Protein AF-A0A4U9TQA0-F1 (afdb_monomer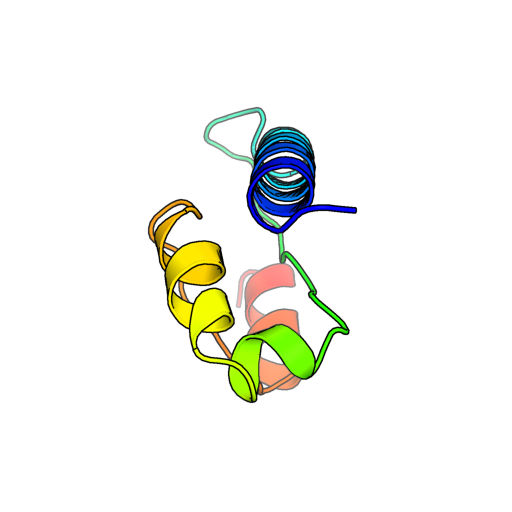_lite)

pLDDT: mean 83.12, std 6.85, range [54.44, 94.06]

Radius of gyration: 12.89 Å; chains: 1; bounding box: 29×21×31 Å

Organism: Serratia fonticola (NCBI:txid47917)

Sequence (66 aa):
MQLPDAVITLKQGVGRLIRDTDDRGVLVICDNRLVMRPYGEVFLNSLPPTPRTRDLAQAIAFLKGE

InterPro domains:
  IPR006555 ATP-dependent helicase, C-terminal [PF13307] (2-49)
  IPR027417 P-loop containing nucleoside triphosphate hydrolase [G3DSA:3.40.50.300] (1-63)

Structure (mmCIF, N/CA/C/O backbone):
data_AF-A0A4U9TQA0-F1
#
_entry.id   AF-A0A4U9TQA0-F1
#
loop_
_atom_site.group_PDB
_atom_site.id
_atom_site.type_symbol
_atom_site.label_atom_id
_atom_site.label_alt_id
_atom_site.label_comp_id
_atom_site.label_asym_id
_atom_site.label_entity_id
_atom_site.label_seq_id
_atom_site.pdbx_PDB_ins_code
_atom_site.Cartn_x
_atom_site.Cartn_y
_atom_site.Cartn_z
_atom_site.occupancy
_atom_site.B_iso_or_equiv
_atom_site.auth_seq_id
_atom_site.auth_comp_id
_atom_site.auth_asym_id
_atom_site.auth_atom_id
_atom_site.pdbx_PDB_model_num
ATOM 1 N N . MET A 1 1 ? 11.933 12.496 -14.683 1.00 54.44 1 MET A N 1
ATOM 2 C CA . MET A 1 1 ? 11.908 12.128 -13.254 1.00 54.44 1 MET A CA 1
ATOM 3 C C . MET A 1 1 ? 12.848 10.954 -13.092 1.00 54.44 1 MET A C 1
ATOM 5 O O . MET A 1 1 ? 12.635 9.945 -13.760 1.00 54.44 1 MET A O 1
ATOM 9 N N . GLN A 1 2 ? 13.943 11.122 -12.356 1.00 67.69 2 GLN A N 1
ATOM 10 C CA . GLN A 1 2 ? 14.863 10.013 -1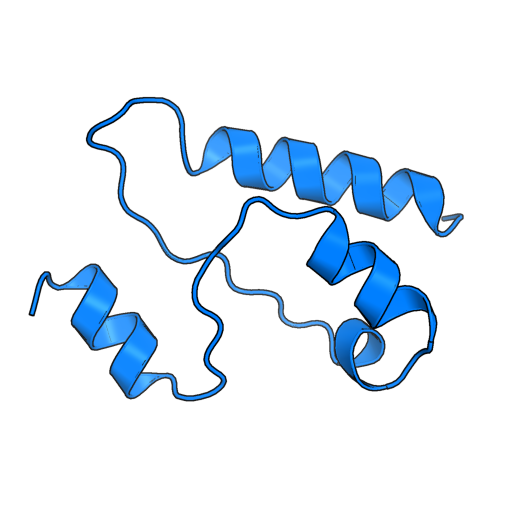2.128 1.00 67.69 2 GLN A CA 1
ATOM 11 C C . GLN A 1 2 ? 14.243 9.062 -11.098 1.00 67.69 2 GLN A C 1
ATOM 13 O O . GLN A 1 2 ? 13.396 9.457 -10.298 1.00 67.69 2 GLN A O 1
ATOM 18 N N . LEU A 1 3 ? 14.641 7.792 -11.145 1.00 69.19 3 LEU A N 1
ATOM 19 C CA . LEU A 1 3 ? 14.123 6.751 -10.260 1.00 69.19 3 LEU A CA 1
ATOM 20 C C . LEU A 1 3 ? 14.153 7.115 -8.753 1.00 69.19 3 LEU A C 1
ATOM 22 O O . LEU A 1 3 ? 13.171 6.813 -8.074 1.00 69.19 3 LEU A O 1
ATOM 26 N N . PRO A 1 4 ? 15.198 7.787 -8.221 1.00 72.94 4 PRO A N 1
ATOM 27 C CA . PRO A 1 4 ? 15.265 8.145 -6.802 1.00 72.94 4 PRO A CA 1
ATOM 28 C C . PRO A 1 4 ? 14.192 9.148 -6.358 1.00 72.94 4 PRO A C 1
ATOM 30 O O . PRO A 1 4 ? 13.631 8.999 -5.273 1.00 72.94 4 PRO A O 1
ATOM 33 N N . ASP A 1 5 ? 13.854 10.130 -7.198 1.00 80.12 5 ASP A N 1
ATOM 34 C CA . ASP A 1 5 ? 12.894 11.187 -6.844 1.00 80.12 5 ASP A CA 1
ATOM 35 C C . ASP A 1 5 ? 11.501 10.606 -6.596 1.00 80.12 5 ASP A C 1
ATOM 37 O O . ASP A 1 5 ? 10.827 10.935 -5.620 1.00 80.12 5 ASP A O 1
ATOM 41 N N . ALA A 1 6 ? 11.085 9.679 -7.459 1.00 80.19 6 ALA A N 1
ATOM 42 C CA . ALA A 1 6 ? 9.775 9.057 -7.365 1.00 80.19 6 ALA A CA 1
ATOM 43 C C . ALA A 1 6 ? 9.671 8.115 -6.143 1.00 80.19 6 ALA A C 1
ATOM 45 O O . ALA A 1 6 ? 8.596 8.008 -5.549 1.00 80.19 6 ALA A O 1
ATOM 46 N N . VAL A 1 7 ? 10.781 7.496 -5.709 1.00 80.19 7 VAL A N 1
ATOM 47 C CA . VAL A 1 7 ? 10.841 6.733 -4.447 1.00 80.19 7 VAL A CA 1
ATOM 48 C C . VAL A 1 7 ? 10.624 7.657 -3.249 1.00 80.19 7 VAL A C 1
ATOM 50 O O . VAL A 1 7 ? 9.854 7.330 -2.345 1.00 80.19 7 VAL A O 1
ATOM 53 N N . ILE A 1 8 ? 11.272 8.825 -3.241 1.00 82.69 8 ILE A N 1
ATOM 54 C CA . ILE A 1 8 ? 11.125 9.814 -2.164 1.00 82.69 8 ILE A CA 1
ATOM 55 C C . ILE A 1 8 ? 9.678 10.305 -2.093 1.00 82.69 8 ILE A C 1
ATOM 57 O O . ILE A 1 8 ? 9.083 10.295 -1.015 1.00 82.69 8 ILE A O 1
ATOM 61 N N . THR A 1 9 ? 9.082 10.677 -3.229 1.00 83.81 9 THR A N 1
ATOM 62 C CA . THR A 1 9 ? 7.677 11.101 -3.279 1.00 83.81 9 THR A CA 1
ATOM 63 C C . THR A 1 9 ? 6.736 10.009 -2.771 1.00 83.81 9 THR A C 1
ATOM 65 O O . THR A 1 9 ? 5.824 10.311 -2.002 1.00 83.81 9 THR A O 1
ATOM 68 N N . LEU A 1 10 ? 6.970 8.743 -3.135 1.00 83.06 10 LEU A N 1
ATOM 69 C CA . LEU A 1 10 ? 6.144 7.635 -2.661 1.00 83.06 10 LEU A CA 1
ATOM 70 C C . LEU A 1 10 ? 6.249 7.457 -1.143 1.00 83.06 10 LEU A C 1
ATOM 72 O O . LEU A 1 10 ? 5.220 7.378 -0.476 1.00 83.06 10 LEU A O 1
ATOM 76 N N . LYS A 1 11 ? 7.467 7.459 -0.585 1.00 83.00 11 LYS A N 1
ATOM 77 C CA . LYS A 1 11 ? 7.685 7.383 0.870 1.00 83.00 11 LYS A CA 1
ATOM 78 C C . LYS A 1 11 ? 6.948 8.492 1.618 1.00 83.00 11 LYS A C 1
ATOM 80 O O . LYS A 1 11 ? 6.301 8.226 2.627 1.00 83.00 11 LYS A O 1
ATOM 85 N N . GLN A 1 12 ? 7.004 9.717 1.101 1.00 84.69 12 GLN A N 1
ATOM 86 C CA . GLN A 1 12 ? 6.283 10.854 1.677 1.00 84.69 12 GLN A CA 1
ATOM 87 C C . GLN A 1 12 ? 4.760 10.691 1.565 1.00 84.69 12 GLN A C 1
ATOM 89 O O . GLN A 1 12 ? 4.034 11.062 2.482 1.00 84.69 12 GLN A O 1
ATOM 94 N N . GLY A 1 13 ? 4.266 10.099 0.474 1.00 84.06 13 GLY A N 1
ATOM 95 C CA . GLY A 1 13 ? 2.860 9.722 0.329 1.00 84.06 13 GLY A CA 1
ATOM 96 C C . GLY A 1 1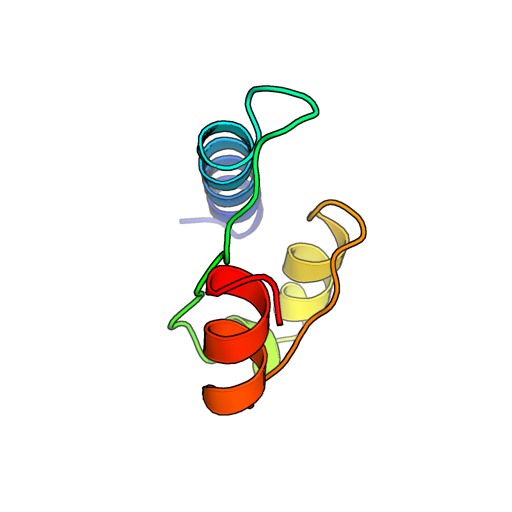3 ? 2.418 8.691 1.370 1.00 84.06 13 GLY A C 1
ATOM 97 O O . GLY A 1 13 ? 1.377 8.870 1.996 1.00 84.06 13 GLY A O 1
ATOM 98 N N . VAL A 1 14 ? 3.233 7.661 1.618 1.00 83.75 14 VAL A N 1
ATOM 99 C CA . VAL A 1 14 ? 2.952 6.643 2.648 1.00 83.75 14 VAL A CA 1
ATOM 100 C C . VAL A 1 14 ? 2.927 7.246 4.049 1.00 83.75 14 VAL A C 1
ATOM 102 O O . VAL A 1 14 ? 2.022 6.939 4.818 1.00 83.75 14 VAL A O 1
ATOM 105 N N . GLY A 1 15 ? 3.840 8.167 4.365 1.00 80.75 15 GLY A N 1
ATOM 106 C CA . GLY A 1 15 ? 3.828 8.886 5.647 1.00 80.75 15 GLY A CA 1
ATOM 107 C C . GLY A 1 15 ? 2.575 9.743 5.876 1.00 80.75 15 GLY A C 1
ATOM 108 O O . GLY A 1 15 ? 2.288 10.127 7.002 1.00 80.75 15 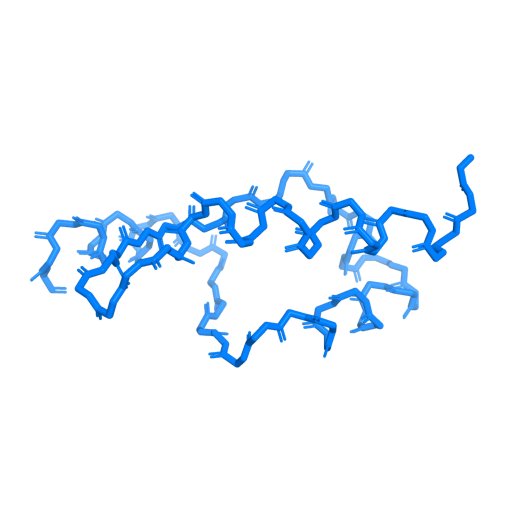GLY A O 1
ATOM 109 N N . ARG A 1 16 ? 1.786 10.033 4.831 1.00 81.62 16 ARG A N 1
ATOM 110 C CA . ARG A 1 16 ? 0.469 10.676 4.988 1.00 81.62 16 ARG A CA 1
ATOM 111 C C . ARG A 1 16 ? -0.651 9.691 5.312 1.00 81.62 16 ARG A C 1
ATOM 113 O O . ARG A 1 16 ? -1.704 10.158 5.752 1.00 81.62 16 ARG A O 1
ATOM 120 N N . LEU A 1 17 ? -0.449 8.401 5.044 1.00 78.69 17 LEU A N 1
ATOM 121 C CA . LEU A 1 17 ? -1.412 7.325 5.282 1.00 78.69 17 LEU A CA 1
ATOM 122 C C . LEU A 1 17 ? -1.309 6.766 6.706 1.00 78.69 17 LEU A C 1
ATOM 124 O O . LEU A 1 17 ? -2.334 6.438 7.283 1.00 78.69 17 LEU A O 1
ATOM 128 N N . ILE A 1 18 ? -0.092 6.665 7.248 1.00 76.69 18 ILE A N 1
ATOM 129 C CA . ILE A 1 18 ? 0.176 6.181 8.608 1.00 76.69 18 ILE A CA 1
ATOM 130 C C . ILE A 1 18 ? 0.777 7.348 9.392 1.00 76.69 18 ILE A C 1
ATOM 132 O O . ILE A 1 18 ? 1.970 7.626 9.252 1.00 76.69 18 ILE A O 1
ATOM 136 N N . ARG A 1 19 ? -0.052 8.072 10.147 1.00 81.31 19 ARG A N 1
ATOM 137 C CA . ARG A 1 19 ? 0.364 9.215 10.974 1.00 81.31 19 ARG A CA 1
ATOM 138 C C . ARG A 1 19 ? 0.394 8.862 12.455 1.00 81.31 19 ARG A C 1
ATOM 140 O O . ARG A 1 19 ? 1.290 9.339 13.140 1.00 81.31 19 ARG A O 1
ATOM 147 N N . ASP A 1 20 ? -0.512 7.994 12.896 1.00 79.88 20 ASP A N 1
ATOM 148 C CA . ASP A 1 20 ? -0.613 7.500 14.270 1.00 79.88 20 ASP A CA 1
ATOM 149 C C . ASP A 1 20 ? -0.666 5.962 14.331 1.00 79.88 20 ASP A C 1
ATOM 151 O O . ASP A 1 20 ? -0.894 5.282 13.330 1.00 79.88 20 ASP A O 1
ATOM 155 N N . THR A 1 21 ? -0.429 5.384 15.513 1.00 78.62 21 THR A N 1
ATOM 156 C CA . THR A 1 21 ? -0.360 3.920 15.712 1.00 78.62 21 THR A CA 1
ATOM 157 C C . THR A 1 21 ? -1.673 3.188 15.452 1.00 78.62 21 THR A C 1
ATOM 159 O O . THR A 1 21 ? -1.651 1.987 15.187 1.00 78.62 21 THR A O 1
ATOM 162 N N . ASP A 1 22 ? -2.795 3.903 15.511 1.00 81.25 22 ASP A N 1
ATOM 163 C CA . ASP A 1 22 ? -4.128 3.355 15.261 1.00 81.25 22 ASP A CA 1
ATOM 164 C C . ASP A 1 22 ? -4.590 3.555 13.806 1.00 81.25 22 ASP A C 1
ATOM 166 O O . ASP A 1 22 ? -5.653 3.054 13.422 1.00 81.25 22 ASP A O 1
ATOM 170 N N . ASP A 1 23 ? -3.793 4.239 12.974 1.00 83.75 23 ASP A N 1
ATOM 171 C CA . ASP A 1 23 ? -4.135 4.466 11.574 1.00 83.75 23 ASP A CA 1
ATOM 172 C C . ASP A 1 23 ? -4.095 3.160 10.778 1.00 83.75 23 ASP A C 1
ATOM 174 O O . ASP A 1 23 ? -3.127 2.394 10.788 1.00 83.75 23 ASP A O 1
ATOM 178 N N . ARG A 1 24 ? -5.162 2.934 10.011 1.00 84.19 24 ARG A N 1
ATOM 179 C CA . ARG A 1 24 ? -5.269 1.831 9.057 1.00 84.19 24 ARG A CA 1
ATOM 180 C C . ARG A 1 24 ? -5.632 2.379 7.693 1.00 84.19 24 ARG A C 1
ATOM 182 O O . ARG A 1 24 ? -6.469 3.267 7.561 1.00 84.19 24 ARG A O 1
ATOM 189 N N . GLY A 1 25 ? -5.036 1.807 6.658 1.00 86.81 25 GLY A N 1
ATOM 190 C CA . GLY A 1 25 ? -5.332 2.212 5.296 1.00 86.81 25 GLY A CA 1
ATOM 191 C C . GLY A 1 25 ? -4.694 1.301 4.265 1.00 86.81 25 GLY A C 1
ATOM 192 O O . GLY A 1 25 ? -3.845 0.469 4.576 1.00 86.81 25 GLY A O 1
ATOM 193 N N . VAL A 1 26 ? -5.114 1.478 3.018 1.00 89.81 26 VAL A N 1
ATOM 194 C CA . VAL A 1 26 ? -4.577 0.750 1.869 1.00 89.81 26 VAL A CA 1
ATOM 195 C C . VAL A 1 26 ? -3.903 1.744 0.937 1.00 89.81 26 VAL A C 1
ATOM 197 O O . VAL A 1 26 ? -4.516 2.714 0.492 1.00 89.81 26 VAL A O 1
ATOM 200 N N . LEU A 1 27 ? -2.638 1.483 0.614 1.00 87.44 27 LEU A N 1
ATOM 201 C CA . LEU A 1 27 ? -1.925 2.188 -0.444 1.00 87.44 27 LEU A CA 1
ATOM 202 C C . LEU A 1 27 ? -2.189 1.484 -1.777 1.00 87.44 27 LEU A C 1
ATOM 204 O O . LEU A 1 27 ? -1.736 0.361 -1.994 1.00 87.44 27 LEU A O 1
ATOM 208 N N . VAL A 1 28 ? -2.883 2.163 -2.686 1.00 88.38 28 VAL A N 1
ATOM 209 C CA . VAL A 1 28 ? -3.124 1.659 -4.042 1.00 88.38 28 VAL A CA 1
ATOM 210 C C . VAL A 1 28 ? -2.131 2.304 -4.998 1.00 88.38 28 VAL A C 1
ATOM 212 O O . VAL A 1 28 ? -2.074 3.529 -5.104 1.00 88.38 28 VAL A O 1
ATOM 215 N N . ILE A 1 29 ? -1.362 1.484 -5.719 1.00 85.62 29 ILE A N 1
ATOM 216 C CA . ILE A 1 29 ? -0.453 1.969 -6.758 1.00 85.62 29 ILE A CA 1
ATOM 217 C C . ILE A 1 29 ? -0.904 1.455 -8.124 1.00 85.62 29 ILE A C 1
ATOM 219 O O . ILE A 1 29 ? -0.750 0.279 -8.445 1.00 85.62 29 ILE A O 1
ATOM 223 N N . CYS A 1 30 ? -1.422 2.359 -8.952 1.00 85.25 30 CYS A N 1
ATOM 224 C CA . CYS A 1 30 ? -1.918 2.061 -10.298 1.00 85.25 30 CYS A CA 1
ATOM 225 C C . CYS A 1 30 ? -0.822 2.191 -11.371 1.00 85.25 30 CYS A C 1
ATOM 227 O O . CYS A 1 30 ? -1.051 2.770 -12.430 1.00 85.25 30 CYS A O 1
ATOM 229 N N . ASP A 1 31 ? 0.384 1.688 -11.096 1.00 83.50 31 ASP A N 1
ATOM 230 C CA . ASP A 1 31 ? 1.513 1.763 -12.028 1.00 83.50 31 ASP A CA 1
ATOM 231 C C . ASP A 1 31 ? 2.119 0.380 -12.279 1.00 83.50 31 ASP A C 1
ATOM 233 O O . ASP A 1 31 ? 2.877 -0.159 -11.471 1.00 83.50 31 ASP A O 1
ATOM 237 N N . ASN A 1 32 ? 1.817 -0.189 -13.449 1.00 81.31 32 ASN A N 1
ATOM 238 C CA . ASN A 1 32 ? 2.295 -1.517 -13.831 1.00 81.31 32 ASN A CA 1
ATOM 239 C C . ASN A 1 32 ? 3.828 -1.576 -13.997 1.00 81.31 32 ASN A C 1
ATOM 241 O O . ASN A 1 32 ? 4.424 -2.656 -13.996 1.00 81.31 32 ASN A O 1
ATOM 245 N N . ARG A 1 33 ? 4.504 -0.423 -14.112 1.00 82.31 33 ARG A N 1
ATOM 246 C CA . ARG A 1 33 ? 5.968 -0.362 -14.215 1.00 82.31 33 ARG A CA 1
ATOM 247 C C . ARG A 1 33 ? 6.662 -0.844 -12.944 1.00 82.31 33 ARG A C 1
ATOM 249 O O . ARG A 1 33 ? 7.772 -1.356 -13.046 1.00 82.31 33 ARG A O 1
ATOM 256 N N . LEU A 1 34 ? 6.000 -0.759 -11.788 1.00 78.00 34 LEU A N 1
ATOM 257 C CA . LEU A 1 34 ? 6.507 -1.303 -10.523 1.00 78.00 34 LEU A CA 1
ATOM 258 C C . LEU A 1 34 ? 6.589 -2.831 -10.498 1.00 78.00 34 LEU A C 1
ATOM 260 O O . LEU A 1 34 ? 7.274 -3.395 -9.655 1.00 78.00 34 LEU A O 1
ATOM 264 N N . VAL A 1 35 ? 5.893 -3.507 -11.407 1.00 79.50 35 VAL A N 1
ATOM 265 C CA . VAL A 1 35 ? 5.967 -4.964 -11.560 1.00 79.50 35 VAL A CA 1
ATOM 266 C C . VAL A 1 35 ? 6.901 -5.332 -12.708 1.00 79.50 35 VAL A C 1
ATOM 268 O O . VAL A 1 35 ? 7.659 -6.289 -12.616 1.00 79.50 35 VAL A O 1
ATOM 271 N N . MET A 1 36 ? 6.833 -4.576 -13.804 1.00 81.44 36 MET A N 1
ATOM 272 C CA . MET A 1 36 ? 7.465 -4.941 -15.074 1.00 81.44 36 MET A CA 1
ATOM 273 C C . MET A 1 36 ? 8.938 -4.535 -15.186 1.00 81.44 36 MET A C 1
ATOM 275 O O . MET A 1 36 ? 9.615 -4.957 -16.124 1.00 81.44 36 MET A O 1
ATOM 279 N N . ARG A 1 37 ? 9.441 -3.660 -14.308 1.00 84.50 37 ARG A N 1
ATOM 280 C CA . ARG A 1 37 ? 10.802 -3.116 -14.404 1.00 84.50 37 ARG A CA 1
ATOM 281 C C . ARG A 1 37 ? 11.659 -3.528 -13.20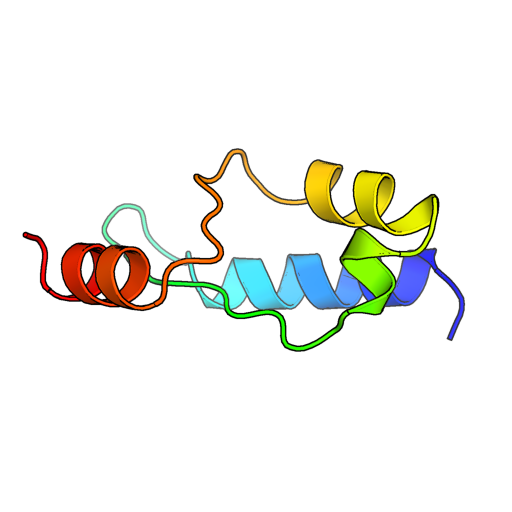4 1.00 84.50 37 ARG A C 1
ATOM 283 O O . ARG A 1 37 ? 11.134 -3.585 -12.097 1.00 84.50 37 ARG A O 1
ATOM 290 N N . PRO A 1 38 ? 12.985 -3.699 -13.385 1.00 79.56 38 PRO A N 1
ATOM 291 C CA . PRO A 1 38 ? 13.897 -4.083 -12.299 1.00 79.56 38 PRO A CA 1
ATOM 292 C C . PRO A 1 38 ? 13.858 -3.128 -11.102 1.00 79.56 38 PRO A C 1
ATOM 294 O O . PRO A 1 38 ? 14.011 -3.525 -9.955 1.00 79.56 38 PRO A O 1
ATOM 297 N N . TYR A 1 39 ? 13.600 -1.847 -11.363 1.00 79.50 39 TYR A N 1
ATOM 298 C CA . TYR A 1 39 ? 13.504 -0.842 -10.314 1.00 79.50 39 TYR A CA 1
ATOM 299 C C . TYR A 1 39 ? 12.248 -0.943 -9.443 1.00 79.50 39 TYR A C 1
ATOM 301 O O . TYR A 1 39 ? 12.172 -0.291 -8.403 1.00 79.50 39 TYR A O 1
ATOM 309 N N . GLY A 1 40 ? 11.247 -1.711 -9.871 1.00 82.19 40 GLY A N 1
ATOM 310 C CA . GLY A 1 40 ? 10.022 -1.919 -9.114 1.00 82.19 40 GLY A CA 1
ATOM 311 C C . GLY A 1 40 ? 10.287 -2.570 -7.761 1.00 82.19 40 GLY A C 1
ATOM 312 O O . GLY A 1 40 ? 9.709 -2.170 -6.755 1.00 82.19 40 GLY A O 1
ATOM 313 N N . GLU A 1 41 ? 11.247 -3.492 -7.711 1.00 82.56 41 GLU A N 1
ATOM 314 C CA . GLU A 1 41 ? 11.686 -4.120 -6.468 1.00 82.56 41 GLU A CA 1
ATOM 315 C C . GLU A 1 41 ? 12.316 -3.104 -5.507 1.00 82.56 41 GLU A C 1
ATOM 317 O O . GLU A 1 41 ? 11.945 -3.055 -4.339 1.00 82.56 41 GLU A O 1
ATOM 322 N N . VAL A 1 42 ? 13.188 -2.222 -6.010 1.00 83.38 42 VAL A N 1
ATOM 323 C CA . VAL A 1 42 ? 13.781 -1.126 -5.221 1.00 83.38 42 VAL A CA 1
ATOM 324 C C . VAL A 1 42 ? 12.691 -0.241 -4.620 1.00 83.38 42 VAL A C 1
ATOM 326 O O . VAL A 1 42 ? 12.759 0.125 -3.450 1.00 83.38 42 VAL A O 1
ATOM 329 N N . PHE A 1 43 ? 11.657 0.064 -5.401 1.00 82.19 43 PHE A N 1
ATOM 330 C CA . PHE A 1 43 ? 10.494 0.813 -4.943 1.00 82.19 43 PHE A CA 1
ATOM 331 C C . PHE A 1 43 ? 9.739 0.106 -3.820 1.00 82.19 43 PHE A C 1
ATOM 333 O O . PHE A 1 43 ? 9.458 0.717 -2.792 1.00 82.19 43 PHE A O 1
ATOM 340 N N . LEU A 1 44 ? 9.429 -1.176 -3.998 1.00 83.06 44 LEU A N 1
ATOM 341 C CA . LEU A 1 44 ? 8.669 -1.955 -3.023 1.00 83.06 44 LEU A CA 1
ATOM 342 C C . LEU A 1 44 ? 9.467 -2.177 -1.735 1.00 83.06 44 LEU A C 1
ATOM 344 O O . LEU A 1 44 ? 8.909 -2.042 -0.653 1.00 83.06 44 LEU A O 1
ATOM 348 N N . ASN A 1 45 ? 10.774 -2.416 -1.843 1.00 85.00 45 ASN A N 1
ATOM 349 C CA . ASN A 1 45 ? 11.685 -2.547 -0.702 1.00 85.00 45 ASN A CA 1
ATOM 350 C C . ASN A 1 45 ? 11.901 -1.222 0.039 1.00 85.00 45 ASN A C 1
ATOM 352 O O . ASN A 1 45 ? 12.397 -1.204 1.161 1.00 85.00 45 ASN A O 1
ATOM 356 N N . SER A 1 46 ? 11.557 -0.098 -0.589 1.00 83.50 46 SER A N 1
ATOM 357 C CA . SER A 1 46 ? 11.637 1.214 0.042 1.00 83.50 46 SER A CA 1
ATOM 358 C C . SER A 1 46 ? 10.424 1.522 0.931 1.00 83.50 46 SER A C 1
ATOM 360 O O . SER A 1 46 ? 10.476 2.470 1.715 1.00 83.50 46 SER A O 1
ATOM 362 N N . LEU A 1 47 ? 9.341 0.749 0.810 1.00 83.94 47 LEU A N 1
ATOM 363 C CA . LEU A 1 47 ? 8.142 0.888 1.629 1.00 83.94 47 LEU A CA 1
ATOM 364 C C . LEU A 1 47 ? 8.313 0.174 2.981 1.00 83.94 47 LEU A C 1
ATOM 366 O O . LEU A 1 47 ? 9.094 -0.775 3.077 1.00 83.94 47 LEU A O 1
ATOM 370 N N . PRO A 1 48 ? 7.572 0.585 4.027 1.00 81.88 48 PRO A N 1
ATOM 371 C CA . PRO A 1 48 ? 7.484 -0.186 5.262 1.00 81.88 48 PRO A CA 1
ATOM 372 C C . PRO A 1 48 ? 7.036 -1.632 4.987 1.00 81.88 48 PRO A C 1
ATOM 374 O O . PRO A 1 48 ? 6.305 -1.866 4.014 1.00 81.88 48 PRO A O 1
ATOM 377 N N . PRO A 1 49 ? 7.422 -2.600 5.840 1.00 82.31 49 PRO A N 1
ATOM 378 C CA . PRO A 1 49 ? 6.983 -3.984 5.709 1.00 82.31 49 PRO A CA 1
ATOM 379 C C . PRO A 1 49 ? 5.454 -4.046 5.791 1.00 82.31 49 PRO A C 1
ATOM 381 O O . PRO A 1 49 ? 4.862 -3.894 6.855 1.00 82.31 49 PRO A O 1
ATOM 384 N N . THR A 1 50 ? 4.819 -4.222 4.636 1.00 84.56 50 THR A N 1
ATOM 385 C CA . THR A 1 50 ? 3.366 -4.163 4.462 1.00 84.56 50 THR A CA 1
ATOM 386 C C . THR A 1 50 ? 2.906 -5.352 3.618 1.00 84.56 50 THR A C 1
ATOM 388 O O . THR A 1 50 ? 3.566 -5.698 2.630 1.00 84.56 50 THR A O 1
ATOM 391 N N . PRO A 1 51 ? 1.790 -6.011 3.979 1.00 88.25 51 PRO A N 1
ATOM 392 C CA . PRO A 1 51 ? 1.182 -7.026 3.130 1.00 88.25 51 PRO A CA 1
ATOM 393 C C . PRO A 1 51 ? 0.816 -6.434 1.768 1.00 88.25 51 PRO A C 1
ATOM 395 O O . PRO A 1 51 ? 0.325 -5.310 1.674 1.00 88.25 51 PRO A O 1
ATOM 398 N N . ARG A 1 52 ? 1.046 -7.197 0.698 1.00 88.19 52 ARG A N 1
ATOM 399 C CA . ARG A 1 52 ? 0.739 -6.775 -0.674 1.00 88.19 52 ARG A CA 1
ATOM 400 C C . ARG A 1 52 ? -0.246 -7.749 -1.282 1.00 88.19 52 ARG A C 1
ATOM 402 O O . ARG A 1 52 ? -0.037 -8.957 -1.206 1.00 88.19 52 ARG A O 1
ATOM 409 N N . THR A 1 53 ? -1.254 -7.223 -1.958 1.00 90.56 53 THR A N 1
ATOM 410 C CA . THR A 1 53 ? -2.223 -8.034 -2.687 1.00 90.56 53 THR A CA 1
ATOM 411 C C . THR A 1 53 ? -2.558 -7.390 -4.027 1.00 90.56 53 THR A C 1
ATOM 413 O O . THR A 1 53 ? -2.474 -6.173 -4.186 1.00 90.56 53 THR A O 1
ATOM 416 N N . ARG A 1 54 ? -2.891 -8.225 -5.013 1.00 89.06 54 ARG A N 1
ATOM 417 C CA . ARG A 1 54 ? -3.528 -7.799 -6.272 1.00 89.06 54 ARG A CA 1
ATOM 418 C C . ARG A 1 54 ? -5.032 -8.061 -6.256 1.00 89.06 54 ARG A C 1
ATOM 420 O O . ARG A 1 54 ? -5.715 -7.725 -7.217 1.00 89.06 54 ARG A O 1
ATOM 427 N N . ASP A 1 55 ? -5.520 -8.686 -5.191 1.00 93.38 55 ASP A N 1
ATOM 428 C CA . ASP A 1 55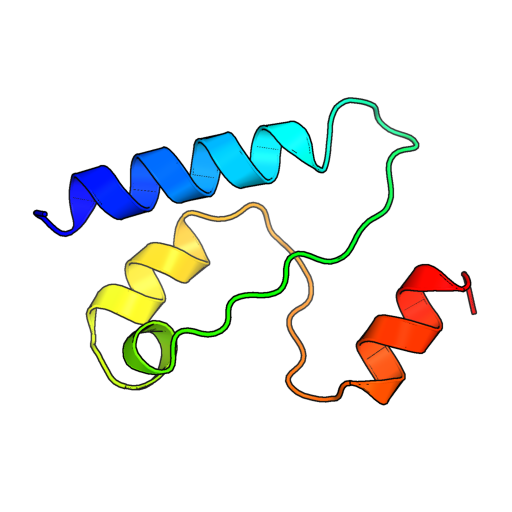 ? -6.922 -8.997 -5.006 1.00 93.38 55 ASP A CA 1
ATOM 429 C C . ASP A 1 55 ? -7.624 -7.811 -4.339 1.00 93.38 55 ASP A C 1
ATOM 431 O O . ASP A 1 55 ? -7.341 -7.444 -3.195 1.00 93.38 55 ASP A O 1
ATOM 435 N N . LEU A 1 56 ? -8.554 -7.208 -5.077 1.00 91.50 56 LEU A N 1
ATOM 436 C CA . LEU A 1 56 ? -9.360 -6.100 -4.586 1.00 91.50 56 LEU A CA 1
ATOM 437 C C . LEU A 1 56 ? -10.238 -6.522 -3.398 1.00 91.50 56 LEU A C 1
ATOM 439 O O . LEU A 1 56 ? -10.447 -5.718 -2.492 1.00 91.50 56 LEU A O 1
ATOM 443 N N . ALA A 1 57 ? -10.724 -7.767 -3.369 1.00 94.06 57 ALA A N 1
ATOM 444 C CA . ALA A 1 57 ? -11.578 -8.253 -2.291 1.00 94.06 57 ALA A CA 1
ATOM 445 C C . ALA A 1 57 ? -10.825 -8.278 -0.954 1.00 94.06 57 ALA A C 1
ATOM 447 O O . ALA A 1 57 ? -11.355 -7.814 0.053 1.00 94.06 57 ALA A O 1
ATOM 448 N N . GLN A 1 58 ? -9.563 -8.719 -0.961 1.00 93.50 58 GLN A N 1
ATOM 449 C CA . GLN A 1 58 ? -8.706 -8.697 0.229 1.00 93.50 58 GLN A CA 1
ATOM 450 C C . GLN A 1 58 ? -8.443 -7.274 0.732 1.00 93.50 58 GLN A C 1
ATOM 452 O O . GLN A 1 58 ? -8.500 -7.025 1.934 1.00 93.50 58 GLN A O 1
ATOM 457 N N . ALA A 1 59 ? -8.184 -6.327 -0.175 1.00 92.31 59 ALA A N 1
ATOM 458 C CA . ALA A 1 59 ? -7.980 -4.929 0.202 1.00 92.31 59 ALA A CA 1
ATOM 459 C C . ALA A 1 59 ? -9.244 -4.309 0.829 1.00 92.31 59 ALA A C 1
ATOM 461 O O . ALA A 1 59 ? -9.151 -3.568 1.807 1.00 92.31 59 ALA A O 1
ATOM 462 N N . ILE A 1 60 ? -10.426 -4.633 0.293 1.00 92.44 60 ILE A N 1
ATOM 463 C CA . ILE A 1 60 ? -11.710 -4.176 0.839 1.00 92.44 60 ILE A CA 1
ATOM 464 C C . ILE A 1 60 ? -11.981 -4.807 2.210 1.00 92.44 60 ILE A C 1
ATOM 466 O O . ILE A 1 60 ? -12.390 -4.085 3.117 1.00 92.44 60 ILE A O 1
ATOM 470 N N . ALA A 1 61 ? -11.745 -6.112 2.376 1.00 93.56 61 ALA A N 1
ATOM 471 C CA . ALA A 1 61 ? -11.910 -6.800 3.659 1.00 93.56 61 ALA A CA 1
ATOM 472 C C . ALA A 1 61 ? -11.037 -6.157 4.752 1.00 93.56 61 ALA A C 1
ATOM 474 O O . ALA A 1 61 ? -11.544 -5.772 5.804 1.00 93.56 61 ALA A O 1
ATOM 475 N N . PHE A 1 62 ? -9.762 -5.886 4.439 1.00 91.00 62 PHE A N 1
ATOM 476 C CA . PHE A 1 62 ? -8.850 -5.186 5.348 1.00 91.00 62 PHE A CA 1
ATOM 477 C C . PHE A 1 62 ? -9.375 -3.805 5.771 1.00 91.00 62 PHE A C 1
ATOM 479 O O . PHE A 1 62 ? -9.326 -3.458 6.950 1.00 91.00 62 PHE A O 1
ATOM 486 N N . LEU A 1 63 ? -9.903 -3.012 4.828 1.00 89.38 63 LEU A N 1
ATOM 487 C CA . LEU A 1 63 ? -10.463 -1.689 5.134 1.00 89.38 63 LEU A CA 1
ATOM 488 C C . LEU A 1 63 ? -11.739 -1.755 5.979 1.00 89.38 63 LEU A C 1
ATOM 490 O O . LEU A 1 63 ? -12.002 -0.832 6.745 1.00 89.38 63 LEU A O 1
ATOM 494 N N . LYS A 1 64 ? -12.528 -2.824 5.848 1.00 90.69 64 LYS A N 1
ATOM 495 C CA . LYS A 1 64 ? -13.722 -3.056 6.670 1.00 90.69 64 LYS A CA 1
ATOM 496 C C . LYS A 1 64 ? -13.394 -3.555 8.079 1.00 90.69 64 LYS A C 1
ATOM 498 O O . LYS A 1 64 ? -14.266 -3.501 8.941 1.00 90.69 64 LYS A O 1
ATOM 503 N N . GLY A 1 65 ? -12.155 -3.991 8.321 1.00 80.94 65 GLY A N 1
ATOM 504 C CA . GLY A 1 65 ? -11.740 -4.588 9.589 1.00 80.94 65 GLY A CA 1
ATOM 505 C C . GLY A 1 65 ? -12.237 -6.024 9.778 1.00 80.94 65 GLY A C 1
ATOM 506 O O . GLY A 1 65 ? -12.348 -6.461 10.922 1.00 80.94 65 GLY A O 1
ATOM 507 N N . GLU A 1 66 ? -12.551 -6.711 8.674 1.00 62.75 66 GLU A N 1
ATOM 508 C CA . GLU A 1 66 ? -12.902 -8.139 8.628 1.00 62.75 66 GLU A CA 1
ATOM 509 C C . GLU A 1 66 ? -11.650 -9.030 8.618 1.00 62.75 66 GLU A C 1
ATOM 511 O O . GLU A 1 66 ? -10.637 -8.638 7.987 1.00 62.75 66 GLU A O 1
#

Foldseek 3Di:
DDLVVVLVVVQVVVCVQCVDPPGDADDDDPDCCLVVDPCVVVSVVSDDPDDDDPDPVVRVCRVVVD

Secondary structure (DSSP, 8-state):
--HHHHHHHHHHHHHTT--STT---------THHHHSTHHHHHHHTS-S----S-HHHHHHHHHT-